Protein AF-D8J3Q0-F1 (afdb_monomer_lite)

InterPro domains:
  IPR043129 ATPase, nucleotide binding domain [SSF53067] (33-121)
  IPR057363 Volactin [PF25216] (39-118)

Organism: Halalkalicoccus jeotgali (strain DSM 18796 / CECT 7217 / JCM 14584 / KCTC 4019 / B3) (NCBI:txid79579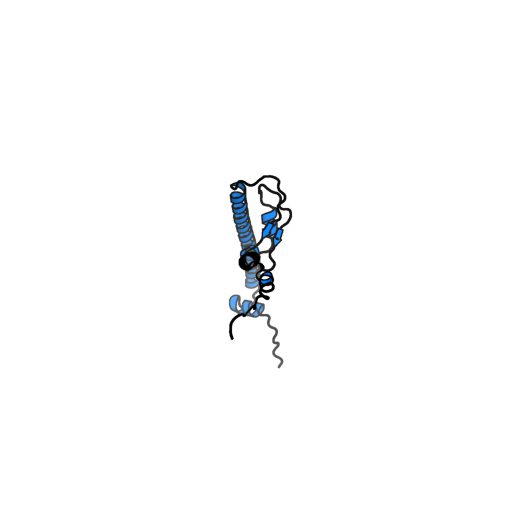7)

Foldseek 3Di:
DDDDPDPDPVNVVCCVPQNDDDPVSVVVVVVCVVVVVVVVVVVVVVVLLVVLVVVQVVQQVDPDDAAAADAAEDAAPVCPDPCSQVSNCVHDHRYHHNYYHYDPHRNCVVVVVVVVVVVVVVVVPDPPPVPPPPPPDDDDDDDDDD

Secondary structure (DSSP, 8-state):
--------HHHHHHHHHT-S--HHHHHHHHHHHHHHHHHHHHHHHHHHHHHHHHHHHHHHHS---TT-EEEEEE-SGGG-STTHHHHHHTS--SSEEEEEEEPSSTTTHHHHHHHHHHHHHHHHHS--GGGTTSS-----------

Structure (mmCIF, N/CA/C/O backbone):
data_AF-D8J3Q0-F1
#
_entry.id   AF-D8J3Q0-F1
#
loop_
_atom_site.group_PDB
_atom_site.id
_atom_site.type_symbol
_atom_site.label_atom_id
_atom_site.label_alt_id
_atom_site.label_comp_id
_atom_site.label_asym_id
_atom_site.label_entity_id
_atom_site.label_seq_id
_atom_site.pdbx_PDB_ins_code
_atom_site.Cartn_x
_atom_site.Cartn_y
_atom_site.Cartn_z
_atom_site.occupancy
_atom_site.B_iso_or_equiv
_atom_site.auth_seq_id
_atom_site.auth_comp_id
_atom_site.auth_asym_id
_atom_site.auth_atom_id
_atom_site.pdbx_PDB_model_num
ATOM 1 N N . MET A 1 1 ? -8.401 -9.118 -51.769 1.00 39.25 1 MET A N 1
ATOM 2 C CA . MET A 1 1 ? -7.243 -8.463 -51.131 1.00 39.25 1 MET A CA 1
ATOM 3 C C . MET A 1 1 ? -7.587 -8.377 -49.656 1.00 39.25 1 MET A C 1
ATOM 5 O O . MET A 1 1 ? -8.511 -7.657 -49.309 1.00 39.25 1 MET A O 1
ATOM 9 N N . VAL A 1 2 ? -7.032 -9.284 -48.854 1.00 41.47 2 VAL A N 1
ATOM 10 C CA . VAL A 1 2 ? -7.403 -9.476 -47.444 1.00 41.47 2 VAL A CA 1
ATOM 11 C C . VAL A 1 2 ? -6.562 -8.506 -46.622 1.00 41.47 2 VAL A C 1
ATOM 13 O O . VAL A 1 2 ? -5.343 -8.636 -46.602 1.00 41.47 2 VAL A O 1
ATOM 16 N N . THR A 1 3 ? -7.195 -7.506 -46.017 1.00 48.81 3 THR A N 1
ATOM 17 C CA . THR A 1 3 ? -6.537 -6.580 -45.090 1.00 48.81 3 THR A CA 1
ATOM 18 C C . THR A 1 3 ? -6.436 -7.278 -43.738 1.00 48.81 3 THR A C 1
ATOM 20 O O . THR A 1 3 ? -7.458 -7.528 -43.099 1.00 48.81 3 THR A O 1
ATOM 23 N N . ASP A 1 4 ? -5.225 -7.662 -43.340 1.00 54.16 4 ASP A N 1
ATOM 24 C CA . ASP A 1 4 ? -4.965 -8.294 -42.046 1.00 54.16 4 ASP A CA 1
ATOM 25 C C . ASP A 1 4 ? -5.160 -7.262 -40.926 1.00 54.16 4 ASP A C 1
ATOM 27 O O . ASP A 1 4 ? -4.429 -6.280 -40.814 1.00 54.16 4 ASP A O 1
ATOM 31 N N . SER A 1 5 ? -6.212 -7.443 -40.133 1.00 61.47 5 SER A N 1
ATOM 32 C CA . SER A 1 5 ? -6.632 -6.527 -39.075 1.00 61.47 5 SER A CA 1
ATOM 33 C C . SER A 1 5 ? -6.082 -6.933 -37.702 1.00 61.47 5 SER A C 1
ATOM 35 O O . SER A 1 5 ? -6.835 -6.977 -36.727 1.00 61.47 5 SER A O 1
ATOM 37 N N . ARG A 1 6 ? -4.788 -7.273 -37.605 1.00 59.78 6 ARG A N 1
ATOM 38 C CA . ARG A 1 6 ? -4.121 -7.561 -36.319 1.00 59.78 6 ARG A CA 1
ATOM 39 C C . ARG A 1 6 ? -2.775 -6.859 -36.140 1.00 59.78 6 ARG A C 1
ATOM 41 O O . ARG A 1 6 ? -1.840 -7.434 -35.584 1.00 59.78 6 ARG A O 1
ATOM 48 N N . VAL A 1 7 ? -2.669 -5.600 -36.549 1.00 62.91 7 VAL A N 1
ATOM 49 C CA . VAL A 1 7 ? -1.570 -4.757 -36.063 1.00 62.91 7 VAL A CA 1
ATOM 50 C C . VAL A 1 7 ? -1.853 -4.454 -34.589 1.00 62.91 7 VAL A C 1
ATOM 52 O O . VAL A 1 7 ? -2.863 -3.841 -34.249 1.00 62.91 7 VAL A O 1
ATOM 55 N N . SER A 1 8 ? -1.021 -4.988 -33.692 1.00 78.19 8 SER A N 1
ATOM 56 C CA . SER A 1 8 ? -1.158 -4.771 -32.247 1.00 78.19 8 SER A CA 1
ATOM 57 C C . SER A 1 8 ? -1.066 -3.279 -31.931 1.00 78.19 8 SER A C 1
ATOM 59 O O . SER A 1 8 ? -0.218 -2.599 -32.495 1.00 78.19 8 SER A O 1
ATOM 61 N N . VAL A 1 9 ? -1.853 -2.790 -30.965 1.00 78.44 9 VAL A N 1
ATOM 62 C CA . VAL A 1 9 ? -1.808 -1.389 -30.493 1.00 78.44 9 VAL A CA 1
ATOM 63 C C . VAL A 1 9 ? -0.367 -0.944 -30.216 1.00 78.44 9 VAL A C 1
ATOM 65 O O . VAL A 1 9 ? 0.040 0.140 -30.597 1.00 78.44 9 VAL A O 1
ATOM 68 N N . LEU A 1 10 ? 0.459 -1.822 -29.648 1.00 74.31 10 LEU A N 1
ATOM 69 C CA . LEU A 1 10 ? 1.885 -1.563 -29.430 1.00 74.31 10 LEU A CA 1
ATOM 70 C C . LEU A 1 10 ? 2.653 -1.145 -30.699 1.00 74.31 10 LEU A C 1
ATOM 72 O O . LEU A 1 10 ? 3.507 -0.269 -30.613 1.00 74.31 10 LEU A O 1
ATOM 76 N N . ILE A 1 11 ? 2.340 -1.732 -31.857 1.00 78.12 11 ILE A N 1
ATOM 77 C CA . ILE A 1 11 ? 2.970 -1.402 -33.143 1.00 78.12 11 ILE A CA 1
ATOM 78 C C . ILE A 1 11 ? 2.501 -0.027 -33.631 1.00 78.12 11 ILE A C 1
ATOM 80 O O . ILE A 1 11 ? 3.332 0.776 -34.036 1.00 78.12 11 ILE A O 1
ATOM 84 N N . GLU A 1 12 ? 1.211 0.303 -33.505 1.00 80.25 12 GLU A N 1
ATOM 85 C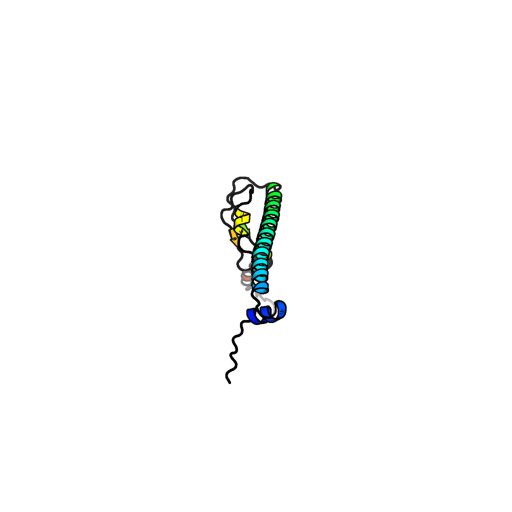 CA . GLU A 1 12 ? 0.714 1.649 -33.846 1.00 80.25 12 GLU A CA 1
ATOM 86 C C . GLU A 1 12 ? 1.374 2.746 -33.001 1.00 80.25 12 GLU A C 1
ATOM 88 O O . GLU A 1 12 ? 1.714 3.814 -33.509 1.00 80.25 12 GLU A O 1
ATOM 93 N N . TRP A 1 13 ? 1.555 2.503 -31.700 1.00 78.75 13 TRP A N 1
ATOM 94 C CA . TRP A 1 13 ? 2.238 3.454 -30.821 1.00 78.75 13 TRP A CA 1
ATOM 95 C C . TRP A 1 13 ? 3.720 3.579 -31.177 1.00 78.75 13 TRP A C 1
ATOM 97 O O . TRP A 1 13 ? 4.253 4.687 -31.169 1.00 78.75 13 TRP A O 1
ATOM 107 N N . TYR A 1 14 ? 4.370 2.469 -31.523 1.00 75.06 14 TYR A N 1
ATOM 108 C CA . TYR A 1 14 ? 5.752 2.480 -31.982 1.00 75.06 14 TYR A CA 1
ATOM 109 C C . TYR A 1 14 ? 5.898 3.317 -33.262 1.00 75.06 14 TYR A C 1
ATOM 111 O O . TYR A 1 14 ? 6.651 4.284 -33.270 1.00 75.06 14 TYR A O 1
ATOM 119 N N . GLU A 1 15 ? 5.098 3.060 -34.296 1.00 78.75 15 GLU A N 1
ATOM 120 C CA . GLU A 1 15 ? 5.169 3.830 -35.544 1.00 78.75 15 GLU A CA 1
ATOM 121 C C . GLU A 1 15 ? 4.827 5.314 -35.339 1.00 78.75 15 GLU A C 1
ATOM 123 O O . GLU A 1 15 ? 5.469 6.188 -35.921 1.00 78.75 15 GLU A O 1
ATOM 128 N N . ARG A 1 16 ? 3.847 5.629 -34.480 1.00 82.38 16 ARG A N 1
ATOM 129 C CA . ARG A 1 16 ? 3.422 7.015 -34.228 1.00 82.38 16 ARG A CA 1
ATOM 130 C C . ARG A 1 16 ? 4.456 7.847 -33.471 1.00 82.38 16 ARG A C 1
ATOM 132 O O . ARG A 1 16 ? 4.541 9.048 -33.722 1.00 82.38 16 ARG A O 1
ATOM 139 N N . TYR A 1 17 ? 5.171 7.253 -32.518 1.00 78.25 17 TYR A N 1
ATOM 140 C CA . TYR A 1 17 ? 6.069 7.997 -31.626 1.00 78.25 17 TYR A CA 1
ATOM 141 C C . TYR A 1 17 ? 7.557 7.766 -31.904 1.00 78.25 17 TYR A C 1
ATOM 143 O O . TYR A 1 17 ? 8.355 8.657 -31.625 1.00 78.25 17 TYR A O 1
ATOM 151 N N . ILE A 1 18 ? 7.928 6.601 -32.435 1.00 76.75 18 ILE A N 1
ATOM 152 C CA . ILE A 1 18 ? 9.317 6.196 -32.696 1.00 76.75 18 ILE A CA 1
ATOM 153 C C . ILE A 1 18 ? 9.629 6.239 -34.203 1.00 76.75 18 ILE A C 1
ATOM 155 O O . ILE A 1 18 ? 10.741 6.605 -34.577 1.00 76.75 18 ILE A O 1
ATOM 159 N N . GLY A 1 19 ? 8.646 5.955 -35.066 1.00 74.00 19 GLY A N 1
ATOM 160 C CA . GLY A 1 19 ? 8.815 5.894 -36.524 1.00 74.00 19 GLY A CA 1
ATOM 161 C C . GLY A 1 19 ? 9.065 4.472 -37.037 1.00 74.00 19 GLY A C 1
ATOM 162 O O . GLY A 1 19 ? 8.839 3.504 -36.316 1.00 74.00 19 GLY A O 1
ATOM 163 N N . GLU A 1 20 ? 9.487 4.328 -38.298 1.00 75.88 20 GLU A N 1
ATOM 164 C CA . GLU A 1 20 ? 9.840 3.017 -38.867 1.00 75.88 20 GLU A CA 1
ATOM 165 C C . GLU A 1 20 ? 11.105 2.451 -38.191 1.00 75.88 20 GLU A C 1
ATOM 167 O O . GLU A 1 20 ? 12.052 3.207 -37.945 1.00 75.88 20 GLU A O 1
ATOM 172 N N . PRO A 1 21 ? 11.147 1.138 -37.897 1.00 66.50 21 PRO A N 1
ATOM 173 C CA . PRO A 1 21 ? 12.278 0.535 -37.203 1.00 66.50 21 PRO A CA 1
ATOM 174 C C . PRO A 1 21 ? 13.549 0.567 -38.062 1.00 66.50 21 PRO A C 1
ATOM 176 O O . PRO A 1 21 ? 13.650 -0.116 -39.082 1.00 66.50 21 PRO A O 1
ATOM 179 N N . ASP A 1 22 ? 14.532 1.360 -37.624 1.00 77.62 22 ASP A N 1
ATOM 180 C CA . ASP A 1 22 ? 15.916 1.347 -38.110 1.00 77.62 22 ASP A CA 1
ATOM 181 C C . ASP A 1 22 ? 16.837 0.732 -37.047 1.00 77.62 22 ASP A C 1
ATOM 183 O O . ASP A 1 22 ? 16.641 0.925 -35.842 1.00 77.62 22 ASP A O 1
ATOM 187 N N . ALA A 1 23 ? 17.887 0.033 -37.490 1.00 75.25 23 ALA A N 1
ATOM 188 C CA . ALA A 1 23 ? 18.802 -0.697 -36.615 1.00 75.25 23 ALA A CA 1
ATOM 189 C C . ALA A 1 23 ? 19.423 0.172 -35.507 1.00 75.25 23 ALA A C 1
ATOM 191 O O . ALA A 1 23 ? 19.652 -0.329 -34.409 1.00 75.25 23 ALA A O 1
ATOM 192 N N . GLN A 1 24 ? 19.697 1.460 -35.748 1.00 76.38 24 GLN A N 1
ATOM 193 C CA . GLN A 1 24 ? 20.224 2.339 -34.696 1.00 76.38 24 GLN A CA 1
ATOM 194 C C . GLN A 1 24 ? 19.134 2.775 -33.713 1.00 76.38 24 GLN A C 1
ATOM 196 O O . GLN A 1 24 ? 19.330 2.691 -32.498 1.00 76.38 24 GLN A O 1
ATOM 201 N N . THR A 1 25 ? 17.981 3.213 -34.220 1.00 77.50 25 THR A N 1
ATOM 202 C CA . THR A 1 25 ? 16.861 3.695 -33.397 1.00 77.50 25 THR A CA 1
ATOM 203 C C . THR A 1 25 ? 16.323 2.599 -32.478 1.00 77.50 25 THR A C 1
ATOM 205 O O . THR A 1 25 ? 16.046 2.873 -31.309 1.00 77.50 25 THR A O 1
ATOM 208 N N . ASP A 1 26 ? 16.261 1.351 -32.946 1.00 79.38 26 ASP A N 1
ATOM 209 C CA . ASP A 1 26 ? 15.829 0.201 -32.143 1.00 79.38 26 ASP A CA 1
ATOM 210 C C . ASP A 1 26 ? 16.783 -0.102 -30.987 1.00 79.38 26 ASP A C 1
ATOM 212 O O . ASP A 1 26 ? 16.346 -0.364 -29.863 1.00 79.38 26 ASP A O 1
ATOM 216 N N . ILE A 1 27 ? 18.093 -0.006 -31.232 1.00 85.06 27 ILE A N 1
ATOM 217 C CA . ILE A 1 27 ? 19.112 -0.218 -30.202 1.00 85.06 27 ILE A CA 1
ATOM 218 C C . ILE A 1 27 ? 18.994 0.859 -29.115 1.00 85.06 27 ILE A C 1
ATOM 220 O O . ILE A 1 27 ? 18.932 0.530 -27.928 1.00 85.06 27 ILE A O 1
ATOM 224 N N . TYR A 1 28 ? 18.917 2.141 -29.490 1.00 86.44 28 TYR A N 1
ATOM 225 C CA . TYR A 1 28 ? 18.805 3.234 -28.516 1.00 86.44 28 TYR A CA 1
ATOM 226 C C . TYR A 1 28 ? 17.470 3.229 -27.772 1.00 86.44 28 TYR A C 1
ATOM 228 O O . TYR A 1 28 ? 17.452 3.451 -26.562 1.00 86.44 28 TYR A O 1
ATOM 236 N N . THR A 1 29 ? 16.368 2.922 -28.457 1.00 85.88 29 THR A N 1
ATOM 237 C CA . THR A 1 29 ? 15.048 2.761 -27.831 1.00 85.88 29 THR A CA 1
ATOM 238 C C . THR A 1 29 ? 15.061 1.606 -26.832 1.00 85.88 29 THR A C 1
ATOM 240 O O . THR A 1 29 ? 14.583 1.762 -25.708 1.00 85.88 29 THR A O 1
ATOM 243 N N . GLY A 1 30 ? 15.683 0.478 -27.188 1.00 86.31 30 GLY A N 1
ATOM 244 C CA . GLY A 1 30 ? 15.864 -0.665 -26.296 1.00 86.31 30 GLY A CA 1
ATOM 245 C C . GLY A 1 30 ? 16.665 -0.314 -25.040 1.00 86.31 30 GLY A C 1
ATOM 246 O O . GLY A 1 30 ? 16.213 -0.583 -23.925 1.00 86.31 30 GLY A O 1
ATOM 247 N N . PHE A 1 31 ? 17.813 0.355 -25.196 1.00 92.88 31 PHE A N 1
ATOM 248 C CA . PHE A 1 31 ? 18.598 0.844 -24.057 1.00 92.88 31 PHE A CA 1
ATOM 249 C C . PHE A 1 31 ? 17.820 1.866 -23.217 1.00 92.88 31 PHE A C 1
ATOM 251 O O . PHE A 1 31 ? 17.843 1.789 -21.990 1.00 92.88 31 PHE A O 1
ATOM 258 N N . GLY A 1 32 ? 17.095 2.786 -23.853 1.00 92.19 32 GLY A N 1
ATOM 259 C CA . GLY A 1 32 ? 16.275 3.791 -23.181 1.00 92.19 32 GLY A CA 1
ATOM 260 C C . GLY A 1 32 ? 15.168 3.175 -22.326 1.00 92.19 32 GLY A C 1
ATOM 261 O O . GLY A 1 32 ? 15.034 3.535 -21.159 1.00 92.19 32 GLY A O 1
ATOM 262 N N . LEU A 1 33 ? 14.419 2.201 -22.856 1.00 90.69 33 LEU A N 1
ATOM 263 C CA . LEU A 1 33 ? 13.398 1.477 -22.090 1.00 90.69 33 LEU A CA 1
ATOM 264 C C . LEU A 1 33 ? 14.011 0.665 -20.948 1.00 90.69 33 LEU A C 1
ATOM 266 O O . LEU A 1 33 ? 13.454 0.640 -19.851 1.00 90.69 33 LEU A O 1
ATOM 270 N N . PHE A 1 34 ? 15.156 0.023 -21.184 1.00 92.38 34 PHE A N 1
ATOM 271 C CA . PHE A 1 34 ? 15.844 -0.761 -20.163 1.00 92.38 34 PHE A CA 1
ATOM 272 C C . PHE A 1 34 ? 16.307 0.114 -18.991 1.00 92.38 34 PHE A C 1
ATOM 274 O O . PHE A 1 34 ? 15.919 -0.124 -17.845 1.00 92.38 34 PHE A O 1
ATOM 281 N N . PHE A 1 35 ? 17.082 1.165 -19.269 1.00 96.06 35 PHE A N 1
ATOM 282 C CA . PHE A 1 35 ? 17.565 2.076 -18.231 1.00 96.06 35 PHE A CA 1
ATOM 283 C C . PHE A 1 35 ? 16.435 2.901 -17.612 1.00 96.06 35 PHE A C 1
ATOM 285 O O . PHE A 1 35 ? 16.457 3.138 -16.408 1.00 96.06 35 PHE A O 1
ATOM 292 N N . GLY A 1 36 ? 15.419 3.279 -18.391 1.00 96.06 36 GLY A N 1
ATOM 293 C CA . GLY A 1 36 ? 14.217 3.941 -17.887 1.00 96.06 36 GLY A CA 1
ATOM 294 C C . GLY A 1 36 ? 13.436 3.058 -16.914 1.00 96.06 36 GLY A C 1
ATOM 295 O O . GLY A 1 36 ? 13.042 3.520 -15.845 1.00 96.06 36 GLY A O 1
ATOM 296 N N . GLY A 1 37 ? 13.280 1.769 -17.231 1.00 94.25 37 GLY A N 1
ATOM 297 C CA . GLY A 1 37 ? 12.673 0.786 -16.336 1.00 94.25 37 GLY A CA 1
ATOM 298 C C . GLY A 1 37 ? 13.455 0.615 -15.032 1.00 94.25 37 GLY A C 1
ATOM 299 O O . GLY A 1 37 ? 12.856 0.617 -13.959 1.00 94.25 37 GLY A O 1
ATOM 300 N N . ILE A 1 38 ? 14.789 0.539 -15.106 1.00 95.62 38 ILE A N 1
ATOM 301 C CA . ILE A 1 38 ? 15.658 0.475 -13.919 1.00 95.62 38 ILE A CA 1
ATOM 302 C C . ILE A 1 38 ? 15.541 1.750 -13.080 1.00 95.62 38 ILE A C 1
ATOM 304 O O . ILE A 1 38 ? 15.359 1.667 -11.868 1.00 95.62 38 ILE A O 1
ATOM 308 N N . ALA A 1 39 ? 15.613 2.925 -13.706 1.00 96.38 39 ALA A N 1
ATOM 309 C CA . ALA A 1 39 ? 15.502 4.202 -13.009 1.00 96.38 39 ALA A CA 1
ATOM 310 C C . ALA A 1 39 ? 14.150 4.332 -12.294 1.00 96.38 39 ALA A C 1
ATOM 312 O O . ALA A 1 39 ? 14.102 4.743 -11.135 1.00 96.38 39 ALA A O 1
ATOM 313 N N . LEU A 1 40 ? 13.062 3.918 -12.951 1.00 93.62 40 LEU A N 1
ATOM 314 C CA . LEU A 1 40 ? 11.731 3.899 -12.354 1.00 93.62 40 LEU A CA 1
ATOM 315 C C . LEU A 1 40 ? 11.651 2.916 -11.179 1.00 93.62 40 LEU A C 1
ATOM 317 O O . LEU A 1 40 ? 11.074 3.250 -10.147 1.00 93.62 40 LEU A O 1
ATOM 321 N N . ALA A 1 41 ? 12.246 1.728 -11.310 1.00 90.19 41 ALA A N 1
ATOM 322 C CA . ALA A 1 41 ? 12.285 0.742 -10.235 1.00 90.19 41 ALA A CA 1
ATOM 323 C C . ALA A 1 41 ? 13.027 1.275 -9.001 1.00 90.19 41 ALA A C 1
ATOM 325 O O . ALA A 1 41 ? 12.492 1.197 -7.898 1.00 90.19 41 ALA A O 1
ATOM 326 N N . ILE A 1 42 ? 14.208 1.874 -9.188 1.00 92.00 42 ILE A N 1
ATOM 327 C CA . ILE A 1 42 ? 14.991 2.486 -8.102 1.00 92.00 42 ILE A CA 1
ATOM 328 C C . ILE A 1 42 ? 14.211 3.636 -7.458 1.00 92.00 42 ILE A C 1
ATOM 330 O O . ILE A 1 42 ? 14.150 3.739 -6.236 1.00 92.00 42 ILE A O 1
ATOM 334 N N . TYR A 1 43 ? 13.578 4.490 -8.266 1.00 93.00 43 TYR A N 1
ATOM 335 C CA . TYR A 1 43 ? 12.753 5.581 -7.753 1.00 93.00 43 TYR A CA 1
ATOM 336 C C . TYR A 1 43 ? 11.621 5.065 -6.856 1.00 93.00 43 TYR A C 1
ATOM 338 O O . TYR A 1 43 ? 11.426 5.573 -5.753 1.00 93.00 43 TYR A O 1
ATOM 346 N N . TYR A 1 44 ? 10.904 4.031 -7.304 1.00 89.19 44 TYR A N 1
ATOM 347 C CA . TYR A 1 44 ? 9.843 3.419 -6.509 1.00 89.19 44 TYR A CA 1
ATOM 348 C C . TYR A 1 44 ? 10.368 2.752 -5.237 1.00 89.19 44 TYR A C 1
ATOM 350 O O . TYR A 1 44 ? 9.720 2.886 -4.204 1.00 89.19 44 TYR A O 1
ATOM 358 N N . GLN A 1 45 ? 11.516 2.070 -5.289 1.00 87.38 45 GLN A N 1
ATOM 359 C CA . GLN A 1 45 ? 12.146 1.485 -4.098 1.00 87.38 45 GLN A CA 1
ATOM 360 C C . GLN A 1 45 ? 12.451 2.562 -3.054 1.00 87.38 45 GLN A C 1
ATOM 362 O O . GLN A 1 45 ? 11.947 2.482 -1.941 1.00 87.38 45 GLN A O 1
ATOM 367 N N . ASN A 1 46 ? 13.130 3.640 -3.451 1.00 89.81 46 ASN A N 1
ATOM 368 C CA . ASN A 1 46 ? 13.455 4.742 -2.541 1.00 89.81 46 ASN A CA 1
ATOM 369 C C . ASN A 1 46 ? 12.205 5.405 -1.940 1.00 89.81 46 ASN A C 1
ATOM 371 O O . ASN A 1 46 ? 12.207 5.821 -0.783 1.00 89.81 46 ASN A O 1
ATOM 375 N N . LEU A 1 47 ? 11.131 5.530 -2.727 1.00 89.19 47 LEU A N 1
ATOM 376 C CA . LEU A 1 47 ? 9.861 6.062 -2.238 1.00 89.19 47 LEU A CA 1
ATOM 377 C C . LEU A 1 47 ? 9.235 5.137 -1.191 1.00 89.19 47 LEU A C 1
ATOM 379 O O . LEU A 1 47 ? 8.729 5.624 -0.181 1.00 89.19 47 LEU A O 1
ATOM 383 N N . LEU A 1 48 ? 9.248 3.823 -1.430 1.00 87.19 48 LEU A N 1
ATOM 384 C CA . LEU A 1 48 ? 8.740 2.849 -0.468 1.00 87.19 48 LEU A CA 1
ATOM 385 C C . LEU A 1 48 ? 9.557 2.885 0.822 1.00 87.19 48 LEU A C 1
ATOM 387 O O . LEU A 1 48 ? 8.960 3.004 1.887 1.00 87.19 48 LEU A O 1
ATOM 391 N N . ASP A 1 49 ? 10.886 2.877 0.723 1.00 87.56 49 ASP A N 1
ATOM 392 C CA . ASP A 1 49 ? 11.783 2.967 1.878 1.00 87.56 49 ASP A CA 1
ATOM 393 C C . ASP A 1 49 ? 11.498 4.221 2.709 1.00 87.56 49 ASP A C 1
ATOM 395 O O . ASP A 1 49 ? 11.325 4.135 3.921 1.00 87.56 49 ASP A O 1
ATOM 399 N N . TYR A 1 50 ? 11.341 5.380 2.062 1.00 90.38 50 TYR A N 1
ATOM 400 C CA . TYR A 1 50 ? 10.992 6.626 2.747 1.00 90.38 50 TYR A CA 1
ATOM 401 C C . TYR A 1 50 ? 9.666 6.530 3.517 1.00 90.38 50 TYR A C 1
ATOM 403 O O . TYR A 1 50 ? 9.571 6.980 4.660 1.00 90.38 50 TYR A O 1
ATOM 411 N N . VAL A 1 51 ? 8.631 5.956 2.897 1.00 89.50 51 VAL A N 1
ATOM 412 C CA . VAL A 1 51 ? 7.317 5.804 3.534 1.00 89.50 51 VAL A CA 1
ATOM 413 C C . VAL A 1 51 ? 7.399 4.842 4.717 1.00 89.50 51 VAL A C 1
ATOM 415 O O . VAL A 1 51 ? 6.848 5.144 5.773 1.00 89.50 51 VAL A O 1
ATOM 418 N N . ILE A 1 52 ? 8.095 3.714 4.565 1.00 87.81 52 ILE A N 1
ATOM 419 C CA . ILE A 1 52 ? 8.269 2.731 5.637 1.00 87.81 52 ILE A CA 1
ATOM 420 C C . ILE A 1 52 ? 9.075 3.312 6.799 1.00 87.81 52 ILE A C 1
ATOM 422 O O . ILE A 1 52 ? 8.667 3.154 7.946 1.00 87.81 52 ILE A O 1
ATOM 426 N N . GLU A 1 53 ? 10.156 4.038 6.523 1.00 89.31 53 GLU A N 1
ATOM 427 C CA . GLU A 1 53 ? 10.949 4.731 7.542 1.00 89.31 53 GLU A CA 1
ATOM 428 C C . GLU A 1 53 ? 10.087 5.731 8.323 1.00 89.31 53 GLU A C 1
ATOM 430 O O . GLU A 1 53 ? 10.184 5.842 9.544 1.00 89.31 53 GLU A O 1
ATOM 435 N N . ASN A 1 54 ? 9.199 6.450 7.630 1.00 90.62 54 ASN A N 1
ATOM 436 C CA . ASN A 1 54 ? 8.305 7.396 8.281 1.00 90.62 54 ASN A CA 1
ATOM 437 C C . ASN A 1 54 ? 7.240 6.700 9.138 1.00 90.62 54 ASN A C 1
ATOM 439 O O . ASN A 1 54 ? 6.953 7.169 10.234 1.00 90.62 54 ASN A O 1
ATOM 443 N N . ILE A 1 55 ? 6.682 5.580 8.665 1.00 88.56 55 ILE A N 1
ATOM 444 C CA . ILE A 1 55 ? 5.773 4.745 9.464 1.00 88.56 55 ILE A CA 1
ATOM 445 C C . ILE A 1 55 ? 6.505 4.229 10.704 1.00 88.56 55 ILE A C 1
ATOM 447 O O . ILE A 1 55 ? 5.989 4.352 11.806 1.00 88.56 55 ILE A O 1
ATOM 451 N N . SER A 1 56 ? 7.714 3.695 10.532 1.00 88.25 56 SER A N 1
ATOM 452 C CA . SER A 1 56 ? 8.542 3.181 11.621 1.00 88.25 56 SER A CA 1
ATOM 453 C C . SER A 1 56 ? 8.800 4.247 12.683 1.00 88.25 56 SER A C 1
ATOM 455 O O . SER A 1 56 ? 8.601 4.001 13.869 1.00 88.25 56 SER A O 1
ATOM 457 N N . ARG A 1 57 ? 9.177 5.459 12.266 1.00 89.44 57 ARG A N 1
ATOM 458 C CA . ARG A 1 57 ? 9.403 6.584 13.179 1.00 89.44 57 ARG A CA 1
ATOM 459 C C . ARG A 1 57 ? 8.159 6.928 13.993 1.00 89.44 57 ARG A C 1
ATOM 461 O O . ARG A 1 57 ? 8.254 7.005 15.208 1.00 89.44 57 ARG A O 1
ATOM 468 N N . GLU A 1 58 ? 7.018 7.090 13.328 1.00 88.88 58 GLU A N 1
ATOM 469 C CA . GLU A 1 58 ? 5.757 7.456 13.984 1.00 88.88 58 GLU A CA 1
ATOM 470 C C . GLU A 1 58 ? 5.301 6.376 14.976 1.00 88.88 58 GLU A C 1
ATOM 472 O O . GLU A 1 58 ? 4.864 6.669 16.084 1.00 88.88 58 GLU A O 1
ATOM 477 N N . VAL A 1 59 ? 5.439 5.106 14.588 1.00 87.50 59 VAL A N 1
ATOM 478 C CA . VAL A 1 59 ? 5.077 3.960 15.428 1.00 87.50 59 VAL A CA 1
ATOM 479 C C . VAL A 1 59 ? 6.001 3.854 16.646 1.00 87.50 59 VAL A C 1
ATOM 481 O O . VAL A 1 59 ? 5.519 3.560 17.733 1.00 87.50 59 VAL A O 1
ATOM 484 N N . ASN A 1 60 ? 7.302 4.115 16.491 1.00 85.12 60 ASN A N 1
ATOM 485 C CA . ASN A 1 60 ? 8.267 4.101 17.597 1.00 85.12 60 ASN A CA 1
ATOM 486 C C . ASN A 1 60 ? 8.140 5.316 18.537 1.00 85.12 60 ASN A C 1
ATOM 488 O O . ASN A 1 60 ? 8.585 5.243 19.679 1.00 85.12 60 ASN A O 1
ATOM 492 N N . GLU A 1 61 ? 7.589 6.439 18.069 1.00 86.88 61 GLU A N 1
ATOM 493 C CA . GLU A 1 61 ? 7.316 7.616 18.907 1.00 86.88 61 GLU A CA 1
ATOM 494 C C . GLU A 1 61 ? 6.034 7.452 19.741 1.00 86.88 61 GLU A C 1
ATOM 496 O O . GLU A 1 61 ? 5.894 8.074 20.793 1.00 86.88 61 GLU A O 1
ATOM 501 N N . GLY A 1 62 ? 5.109 6.596 19.300 1.00 81.06 62 GLY A N 1
ATOM 502 C CA . GLY A 1 62 ? 3.927 6.236 20.075 1.00 81.06 62 GLY A CA 1
ATOM 503 C C . GLY A 1 62 ? 4.254 5.359 21.288 1.00 81.06 62 GLY A C 1
ATOM 504 O O . GLY A 1 62 ? 5.156 4.526 21.247 1.00 81.06 62 GLY A O 1
ATOM 505 N N . ASP A 1 63 ? 3.461 5.492 22.354 1.00 78.25 63 ASP A N 1
ATOM 506 C CA . ASP A 1 63 ? 3.506 4.609 23.529 1.00 78.25 63 ASP A CA 1
ATOM 507 C C . ASP A 1 63 ? 2.951 3.210 23.181 1.00 78.25 63 ASP A C 1
ATOM 509 O O . ASP A 1 63 ? 1.816 2.862 23.520 1.00 78.25 63 ASP A O 1
ATOM 513 N N . ILE A 1 64 ? 3.729 2.411 22.448 1.00 78.69 64 ILE A N 1
ATOM 514 C CA . ILE A 1 64 ? 3.370 1.050 22.028 1.00 78.69 64 ILE A CA 1
ATOM 515 C C . ILE A 1 64 ? 4.175 0.031 22.839 1.00 78.69 64 ILE A C 1
ATOM 517 O O . ILE A 1 64 ? 5.386 0.158 22.996 1.00 78.69 64 ILE A O 1
ATOM 521 N N . GLU A 1 65 ? 3.499 -1.005 23.340 1.00 76.25 65 GLU A N 1
ATOM 522 C CA . GLU A 1 65 ? 4.141 -2.114 24.051 1.00 76.25 65 GLU A CA 1
ATOM 523 C C . GLU A 1 65 ? 5.044 -2.940 23.123 1.00 76.25 65 GLU A C 1
ATOM 525 O O . GLU A 1 65 ? 4.626 -3.387 22.049 1.00 76.25 65 GLU A O 1
ATOM 530 N N . GLU A 1 66 ? 6.285 -3.167 23.560 1.00 78.31 66 GLU A N 1
ATOM 531 C CA . GLU A 1 66 ? 7.261 -3.945 22.801 1.00 78.31 66 GLU A CA 1
ATOM 532 C C . GLU A 1 66 ? 6.964 -5.454 22.828 1.00 78.31 66 GLU A C 1
ATOM 534 O O . GLU A 1 66 ? 6.529 -6.015 23.836 1.00 78.31 66 GLU A O 1
ATOM 539 N N . GLY A 1 67 ? 7.273 -6.141 21.724 1.00 77.44 67 GLY A N 1
ATOM 540 C CA . GLY A 1 67 ? 7.267 -7.609 21.663 1.00 77.44 67 GLY A CA 1
ATOM 541 C C . GLY A 1 67 ? 5.892 -8.259 21.478 1.00 77.44 67 GLY A C 1
ATOM 542 O O . GLY A 1 67 ? 5.768 -9.475 21.631 1.00 77.44 67 GLY A O 1
ATOM 543 N N . LEU A 1 68 ? 4.869 -7.479 21.125 1.00 80.94 68 LEU A N 1
ATOM 544 C CA . LEU A 1 68 ? 3.557 -7.995 20.730 1.00 80.94 68 LEU A CA 1
ATOM 545 C C . LEU A 1 68 ? 3.599 -8.626 19.330 1.00 80.94 68 LEU A C 1
ATOM 547 O O . LEU A 1 68 ? 4.410 -8.241 18.491 1.00 80.94 68 LEU A O 1
ATOM 551 N N . ASP A 1 69 ? 2.702 -9.578 19.071 1.00 84.44 69 ASP A N 1
ATOM 552 C CA . ASP A 1 69 ? 2.501 -10.173 17.746 1.00 84.44 69 ASP A CA 1
ATOM 553 C C . ASP A 1 69 ? 1.189 -9.646 17.150 1.00 84.44 69 ASP A C 1
ATOM 555 O O . ASP A 1 69 ? 0.093 -10.041 17.556 1.00 84.44 69 ASP A O 1
ATOM 559 N N . VAL A 1 70 ? 1.294 -8.680 16.235 1.00 86.56 70 VAL A N 1
ATOM 560 C CA . VAL A 1 70 ? 0.164 -7.855 15.788 1.00 86.56 70 VAL A CA 1
ATOM 561 C C . VAL A 1 70 ? -0.168 -8.149 14.321 1.00 86.56 70 VAL A C 1
ATOM 563 O O . VAL A 1 70 ? 0.697 -7.997 13.453 1.00 86.56 70 VAL A O 1
ATOM 566 N N . PRO A 1 71 ? -1.416 -8.538 13.993 1.00 86.12 71 PRO A N 1
ATOM 567 C CA . PRO A 1 71 ? -1.849 -8.641 12.605 1.00 86.12 71 PRO A CA 1
ATOM 568 C C . PRO A 1 71 ? -2.026 -7.244 12.004 1.00 86.12 71 PRO A C 1
ATOM 570 O O . PRO A 1 71 ? -2.728 -6.400 12.562 1.00 86.12 71 PRO A O 1
ATOM 573 N N . VAL A 1 72 ? -1.431 -7.004 10.834 1.00 88.25 72 VAL A N 1
ATOM 574 C CA . VAL A 1 72 ? -1.488 -5.699 10.163 1.00 88.25 72 VAL A CA 1
ATOM 575 C C . VAL A 1 72 ? -2.346 -5.787 8.908 1.00 88.25 72 VAL A C 1
ATOM 577 O O . VAL A 1 72 ? -2.153 -6.651 8.052 1.00 88.25 72 VAL A O 1
ATOM 580 N N . VAL A 1 73 ? -3.288 -4.853 8.767 1.00 89.12 73 VAL A N 1
ATOM 581 C CA . VAL A 1 73 ? -4.129 -4.737 7.570 1.00 89.12 73 VAL A CA 1
ATOM 582 C C . VAL A 1 73 ? -3.689 -3.537 6.743 1.00 89.12 73 VAL A C 1
ATOM 584 O O . VAL A 1 73 ? -3.642 -2.410 7.230 1.00 89.12 73 VAL A O 1
ATOM 587 N N . VAL A 1 74 ? -3.410 -3.772 5.463 1.00 88.94 74 VAL A N 1
ATOM 588 C CA . VAL A 1 74 ? -2.975 -2.736 4.524 1.00 88.94 74 VAL A CA 1
ATOM 589 C C . VAL A 1 74 ? -4.146 -2.295 3.646 1.00 88.94 74 VAL A C 1
ATOM 591 O O . VAL A 1 74 ? -4.821 -3.104 2.999 1.00 88.94 74 VAL A O 1
ATOM 594 N N . THR A 1 75 ? -4.372 -0.982 3.620 1.00 88.94 75 THR A N 1
ATOM 595 C CA . THR A 1 75 ? -5.505 -0.321 2.962 1.00 88.94 75 THR A CA 1
ATOM 596 C C . THR A 1 75 ? -5.046 0.855 2.088 1.00 88.94 75 THR A C 1
ATOM 598 O O . THR A 1 75 ? -3.854 1.155 2.015 1.00 88.94 75 THR A O 1
ATOM 601 N N . GLY A 1 76 ? -5.975 1.513 1.392 1.00 84.44 76 GLY A N 1
ATOM 602 C CA . GLY A 1 76 ? -5.711 2.658 0.520 1.00 84.44 76 GLY A CA 1
ATOM 603 C C . GLY A 1 76 ? -5.259 2.265 -0.889 1.00 84.44 76 GLY A C 1
ATOM 604 O O . GLY A 1 76 ? -4.621 1.242 -1.110 1.00 84.44 76 GLY A O 1
ATOM 605 N N . GLY A 1 77 ? -5.583 3.084 -1.893 1.00 83.44 77 GLY A N 1
ATOM 606 C CA . GLY A 1 77 ? -5.203 2.798 -3.285 1.00 83.44 77 GLY A CA 1
ATOM 607 C C . GLY A 1 77 ? -3.686 2.789 -3.528 1.00 83.44 77 GLY A C 1
ATOM 608 O O . GLY A 1 77 ? -3.211 2.076 -4.411 1.00 83.44 77 GLY A O 1
ATOM 609 N N . THR A 1 78 ? -2.929 3.539 -2.727 1.00 85.19 78 THR A N 1
ATOM 610 C CA . THR A 1 78 ? -1.470 3.697 -2.829 1.00 85.19 78 THR A CA 1
ATOM 611 C C . THR A 1 78 ? -0.682 2.483 -2.348 1.00 85.19 78 THR A C 1
ATOM 613 O O . THR A 1 78 ? 0.471 2.337 -2.735 1.00 85.19 78 THR A O 1
ATOM 616 N N . SER A 1 79 ? -1.298 1.574 -1.589 1.00 84.31 79 SER A N 1
ATOM 617 C CA . SER A 1 79 ? -0.675 0.314 -1.165 1.00 84.31 79 SER A CA 1
ATOM 618 C C . SER A 1 79 ? -0.838 -0.826 -2.181 1.00 84.31 79 SER A C 1
ATOM 620 O O . SER A 1 79 ? -0.351 -1.937 -1.977 1.00 84.31 79 SER A O 1
ATOM 622 N N . ARG A 1 80 ? -1.504 -0.570 -3.319 1.00 80.81 80 ARG A N 1
ATOM 623 C CA . ARG A 1 80 ? -1.707 -1.560 -4.392 1.00 80.81 80 ARG A CA 1
ATOM 624 C C . ARG A 1 80 ? -0.438 -2.016 -5.126 1.00 80.81 80 ARG A C 1
ATOM 626 O O . ARG A 1 80 ? -0.470 -3.160 -5.595 1.00 80.81 80 ARG A O 1
ATOM 633 N N . PRO A 1 81 ? 0.643 -1.220 -5.277 1.00 81.25 81 PRO A N 1
ATOM 634 C CA . PRO A 1 81 ? 1.879 -1.711 -5.878 1.00 81.25 81 PRO A CA 1
ATOM 635 C C . PRO A 1 81 ? 2.358 -3.023 -5.234 1.00 81.25 81 PRO A C 1
ATOM 637 O O . PRO A 1 81 ? 2.153 -3.278 -4.043 1.00 81.25 81 PRO A O 1
ATOM 640 N N . ARG A 1 82 ? 2.946 -3.905 -6.048 1.00 77.69 82 ARG A N 1
ATOM 641 C CA . ARG A 1 82 ? 3.484 -5.191 -5.576 1.00 77.69 82 ARG A CA 1
ATOM 642 C C . ARG A 1 82 ? 4.740 -4.944 -4.740 1.00 77.69 82 ARG A C 1
ATOM 644 O O . ARG A 1 82 ? 5.542 -4.094 -5.107 1.00 77.69 82 ARG A O 1
ATOM 651 N N . GLY A 1 83 ? 4.914 -5.697 -3.653 1.00 78.75 83 GLY A N 1
ATOM 652 C CA . GLY A 1 83 ? 6.100 -5.603 -2.795 1.00 78.75 83 GLY A CA 1
ATOM 653 C C . GLY A 1 83 ? 6.015 -4.581 -1.657 1.00 78.75 83 GLY A C 1
ATOM 654 O O . GLY A 1 83 ? 6.948 -4.524 -0.858 1.00 78.75 83 GLY A O 1
ATOM 655 N N . PHE A 1 84 ? 4.906 -3.836 -1.534 1.00 84.31 84 PHE A N 1
ATOM 656 C CA . PHE A 1 84 ? 4.645 -2.977 -0.370 1.00 84.31 84 PHE A CA 1
ATOM 657 C C . PHE A 1 84 ? 4.651 -3.789 0.935 1.00 84.31 84 PHE A C 1
ATOM 659 O O . PHE A 1 84 ? 5.310 -3.396 1.892 1.00 84.31 84 PHE A O 1
ATOM 666 N N . GLU A 1 85 ? 3.995 -4.960 0.954 1.00 84.88 85 GLU A N 1
ATOM 667 C CA . GLU A 1 85 ? 4.013 -5.847 2.127 1.00 84.88 85 GLU A CA 1
ATOM 668 C C . GLU A 1 85 ? 5.432 -6.271 2.535 1.00 84.88 85 GLU A C 1
ATOM 670 O O . GLU A 1 85 ? 5.743 -6.293 3.720 1.00 84.88 85 GLU A O 1
ATOM 675 N N . ASN A 1 86 ? 6.316 -6.531 1.569 1.00 84.00 86 ASN A N 1
ATOM 676 C CA . ASN A 1 86 ? 7.687 -6.959 1.851 1.00 84.00 86 ASN A CA 1
ATOM 677 C C . ASN A 1 86 ? 8.514 -5.841 2.497 1.00 84.00 86 ASN A C 1
ATOM 679 O O . ASN A 1 86 ? 9.307 -6.111 3.396 1.00 84.00 86 ASN A O 1
ATOM 683 N N . HIS A 1 87 ? 8.323 -4.594 2.055 1.00 81.81 87 HIS A N 1
ATOM 684 C CA . HIS A 1 87 ? 9.017 -3.451 2.652 1.00 81.81 87 HIS A CA 1
ATOM 685 C C . HIS A 1 87 ? 8.499 -3.186 4.070 1.00 81.81 87 HIS A C 1
ATOM 687 O O . HIS A 1 87 ? 9.295 -2.932 4.965 1.00 81.81 87 HIS A O 1
ATOM 693 N N . LEU A 1 88 ? 7.191 -3.344 4.308 1.00 84.31 88 LEU A N 1
ATOM 694 C CA . LEU A 1 88 ? 6.616 -3.212 5.648 1.00 84.31 88 LEU A CA 1
ATOM 695 C C . LEU A 1 88 ? 7.131 -4.288 6.617 1.00 84.31 88 LEU A C 1
ATOM 697 O O . LEU A 1 88 ? 7.467 -3.973 7.751 1.00 84.31 88 LEU A O 1
ATOM 701 N N . LEU A 1 89 ? 7.250 -5.539 6.161 1.00 84.12 89 LEU A N 1
ATOM 702 C CA . LEU A 1 89 ? 7.823 -6.639 6.951 1.00 84.12 89 LEU A CA 1
ATOM 703 C C . LEU A 1 89 ? 9.311 -6.447 7.277 1.00 84.12 89 LEU A C 1
ATOM 705 O O . LEU A 1 89 ? 9.820 -7.080 8.196 1.00 84.12 89 LEU A O 1
ATOM 709 N N . SER A 1 90 ? 10.006 -5.600 6.519 1.00 80.25 90 SER A N 1
ATOM 710 C CA . SER A 1 90 ? 11.425 -5.298 6.724 1.00 80.25 90 SER A CA 1
ATOM 711 C C . SER A 1 90 ? 11.649 -4.109 7.670 1.00 80.25 90 SER A C 1
ATOM 713 O O . SER A 1 90 ? 12.795 -3.779 7.967 1.00 80.25 90 SER A O 1
ATOM 715 N N . ALA A 1 91 ? 10.579 -3.451 8.126 1.00 82.50 91 ALA A N 1
ATOM 716 C CA . ALA A 1 91 ? 10.647 -2.276 8.986 1.00 82.50 91 ALA A CA 1
ATOM 717 C C . ALA A 1 91 ? 11.028 -2.636 10.430 1.00 82.50 91 ALA A C 1
ATOM 719 O O . ALA A 1 91 ? 10.558 -3.631 10.980 1.00 82.50 91 ALA A O 1
ATOM 720 N N . SER A 1 92 ? 11.824 -1.786 11.080 1.00 80.75 92 SER A N 1
ATOM 721 C CA . SER A 1 92 ? 12.162 -1.920 12.501 1.00 80.75 92 SER A CA 1
ATOM 722 C C . SER A 1 92 ? 11.109 -1.241 13.388 1.00 80.75 92 SER A C 1
ATOM 724 O O . SER A 1 92 ? 11.277 -0.094 13.803 1.00 80.75 92 SER A O 1
ATOM 726 N N . ILE A 1 93 ? 10.012 -1.941 13.656 1.00 84.50 93 ILE A N 1
ATOM 727 C CA . ILE A 1 93 ? 8.918 -1.476 14.525 1.00 84.50 93 ILE A CA 1
ATOM 728 C C . ILE A 1 93 ? 8.917 -2.244 15.861 1.00 84.50 93 ILE A C 1
ATOM 730 O O . ILE A 1 93 ? 9.480 -3.339 15.919 1.00 84.50 93 ILE A O 1
ATOM 734 N N . PRO A 1 94 ? 8.310 -1.712 16.942 1.00 83.00 94 PRO A N 1
ATOM 735 C CA . PRO A 1 94 ? 8.474 -2.249 18.297 1.00 83.00 94 PRO A CA 1
ATOM 736 C C . PRO A 1 94 ? 7.693 -3.554 18.545 1.00 83.00 94 PRO A C 1
ATOM 738 O O . PRO A 1 94 ? 7.754 -4.133 19.625 1.00 83.00 94 PRO A O 1
ATOM 741 N N . PHE A 1 95 ? 6.981 -4.067 17.544 1.00 83.88 95 PHE A N 1
ATOM 742 C CA . PHE A 1 95 ? 6.213 -5.307 17.607 1.00 83.88 95 PHE A CA 1
ATOM 743 C C . PHE A 1 95 ? 6.501 -6.193 16.390 1.00 83.88 95 PHE A C 1
ATOM 745 O O . PHE A 1 95 ? 6.932 -5.727 15.337 1.00 83.88 95 PHE A O 1
ATOM 752 N N . SER A 1 96 ? 6.237 -7.489 16.525 1.00 82.50 96 SER A N 1
ATOM 753 C CA . SER A 1 96 ? 6.307 -8.440 15.415 1.00 82.50 96 SER A CA 1
ATOM 754 C C . SER A 1 96 ? 5.014 -8.403 14.604 1.00 82.50 96 SER A C 1
ATOM 756 O O . SER A 1 96 ? 3.919 -8.321 15.159 1.00 82.50 96 SER A O 1
ATOM 758 N N . ILE A 1 97 ? 5.130 -8.458 13.277 1.00 85.06 97 ILE A N 1
ATOM 759 C CA . ILE A 1 97 ? 3.970 -8.545 12.386 1.00 85.06 97 ILE A CA 1
ATOM 760 C C . ILE A 1 97 ? 3.634 -10.023 12.173 1.00 85.06 97 ILE A C 1
ATOM 762 O O . ILE A 1 97 ? 4.357 -10.720 11.459 1.00 85.06 97 ILE A O 1
ATOM 766 N N . SER A 1 98 ? 2.511 -10.482 12.731 1.00 83.31 98 SER A N 1
ATOM 767 C CA . SER A 1 98 ? 2.056 -11.880 12.608 1.00 83.31 98 SER A CA 1
ATOM 768 C C . SER A 1 98 ? 1.649 -12.245 11.177 1.00 83.31 98 SER A C 1
ATOM 770 O O . SER A 1 98 ? 1.743 -13.393 10.738 1.00 83.31 98 SER A O 1
ATOM 772 N N . GLY A 1 99 ? 1.209 -11.240 10.421 1.00 82.25 99 GLY A N 1
ATOM 773 C CA . GLY A 1 99 ? 0.838 -11.348 9.022 1.00 82.25 99 GLY A CA 1
ATOM 774 C C . GLY A 1 99 ? 0.361 -10.01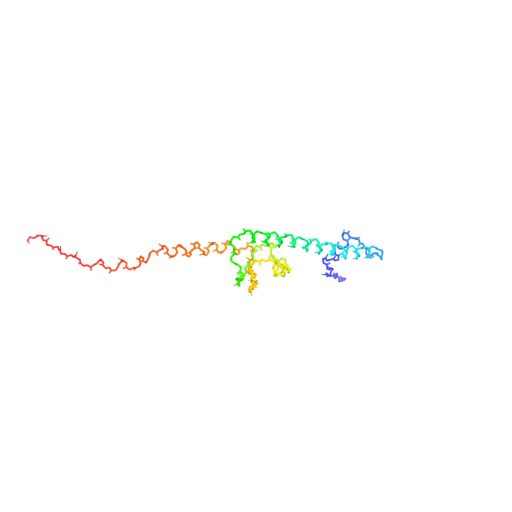4 8.464 1.00 82.25 99 GLY A C 1
ATOM 775 O O . GLY A 1 99 ? -0.130 -9.149 9.192 1.00 82.25 99 GLY A O 1
ATOM 776 N N . VAL A 1 100 ? 0.500 -9.858 7.146 1.00 86.44 100 VAL A N 1
ATOM 777 C CA . VAL A 1 100 ? 0.010 -8.686 6.415 1.00 86.44 100 VAL A CA 1
ATOM 778 C C . VAL A 1 100 ? -1.190 -9.096 5.571 1.00 86.44 100 VAL A C 1
ATOM 780 O O . VAL A 1 100 ? -1.053 -9.826 4.589 1.00 86.44 100 VAL A O 1
ATOM 783 N N . GLN A 1 101 ? -2.374 -8.603 5.928 1.00 86.00 101 GLN A N 1
ATOM 784 C CA . GLN A 1 101 ? -3.595 -8.830 5.161 1.00 86.00 101 GLN A CA 1
ATOM 785 C C . GLN A 1 101 ? -3.867 -7.618 4.268 1.00 86.00 101 GLN A C 1
ATOM 787 O O . GLN A 1 101 ? -4.074 -6.501 4.744 1.00 86.00 101 GLN A O 1
ATOM 792 N N . ARG A 1 102 ? -3.915 -7.820 2.952 1.00 85.81 102 ARG A N 1
ATOM 793 C CA . ARG A 1 102 ? -4.326 -6.761 2.024 1.00 85.81 102 ARG A CA 1
ATOM 794 C C . ARG A 1 102 ? -5.849 -6.737 1.908 1.00 85.81 102 ARG A C 1
ATOM 796 O O . ARG A 1 102 ? -6.468 -7.778 1.687 1.00 85.81 102 ARG A O 1
ATOM 803 N N . ALA A 1 103 ? -6.453 -5.555 2.019 1.00 86.25 103 ALA A N 1
ATOM 804 C CA . ALA A 1 103 ? -7.884 -5.401 1.774 1.00 86.25 103 ALA A CA 1
ATOM 805 C C . ALA A 1 103 ? -8.245 -5.827 0.336 1.00 86.25 103 ALA A C 1
ATOM 807 O O . ALA A 1 103 ? -7.503 -5.548 -0.607 1.00 86.25 103 ALA A O 1
ATOM 808 N N . SER A 1 104 ? -9.401 -6.470 0.155 1.00 83.00 104 SER A N 1
ATOM 809 C CA . SER A 1 104 ? -9.886 -6.899 -1.167 1.00 83.00 104 SER A CA 1
ATOM 810 C C . SER A 1 104 ? -10.150 -5.713 -2.102 1.00 83.00 104 SER A C 1
ATOM 812 O O . SER A 1 104 ? -9.828 -5.764 -3.287 1.00 83.00 104 SER A O 1
ATOM 814 N N . GLU A 1 105 ? -10.669 -4.612 -1.553 1.00 86.50 105 GLU A N 1
ATOM 815 C CA . GLU A 1 105 ? -10.908 -3.350 -2.258 1.00 86.50 105 GLU A CA 1
ATOM 816 C C . GLU A 1 105 ? -10.301 -2.171 -1.471 1.00 86.50 105 GLU A C 1
ATOM 818 O O . GLU A 1 105 ? -11.031 -1.415 -0.826 1.00 86.50 105 GLU A O 1
ATOM 823 N N . PRO A 1 106 ? -8.964 -1.977 -1.514 1.00 86.75 106 PRO A N 1
ATOM 824 C CA . PRO A 1 106 ? -8.253 -1.025 -0.650 1.00 86.75 106 PRO A CA 1
ATOM 825 C C . PRO A 1 106 ? -8.719 0.429 -0.762 1.00 86.75 106 PRO A C 1
ATOM 827 O O . PRO A 1 106 ? -8.566 1.206 0.173 1.00 86.75 106 PRO A O 1
ATOM 830 N N . LEU A 1 107 ? -9.274 0.820 -1.912 1.00 86.25 107 LEU A N 1
ATOM 831 C CA . LEU A 1 107 ? -9.765 2.180 -2.130 1.00 86.25 107 LEU A CA 1
ATOM 832 C C . LEU A 1 107 ? -11.075 2.464 -1.372 1.00 86.25 107 LEU A C 1
ATOM 834 O O . LEU A 1 107 ? -11.327 3.608 -1.011 1.00 86.25 107 LEU A O 1
ATOM 838 N N . TYR A 1 108 ? -11.900 1.439 -1.131 1.00 88.81 108 TYR A N 1
ATOM 839 C CA . TYR A 1 108 ? -13.240 1.582 -0.544 1.00 88.81 108 TYR A CA 1
ATOM 840 C C . TYR A 1 108 ? -13.367 0.971 0.856 1.00 88.81 108 TYR A C 1
ATOM 842 O O . TYR A 1 108 ? -14.367 1.200 1.532 1.00 88.81 108 TYR A O 1
ATOM 850 N N . SER A 1 109 ? -12.378 0.197 1.300 1.00 90.69 109 SER A N 1
ATOM 851 C CA . SER A 1 109 ? -12.377 -0.539 2.571 1.00 90.69 109 SER A CA 1
ATOM 852 C C . SER A 1 109 ? -12.639 0.346 3.789 1.00 90.69 109 SER A C 1
ATOM 854 O O . SER A 1 109 ? -13.446 -0.030 4.631 1.00 90.69 109 SER A O 1
ATOM 856 N N . VAL A 1 110 ? -12.021 1.530 3.869 1.00 90.56 110 VAL A N 1
ATOM 857 C CA . VAL A 1 110 ? -12.201 2.452 5.008 1.00 90.56 110 VAL A CA 1
ATOM 858 C C . VAL A 1 110 ? -13.635 2.976 5.060 1.00 90.56 110 VAL A C 1
ATOM 860 O O . VAL A 1 110 ? -14.284 2.892 6.098 1.00 90.56 110 VAL A O 1
ATOM 863 N N . ALA A 1 111 ? -14.162 3.450 3.927 1.00 92.69 111 ALA A N 1
ATOM 864 C CA . ALA A 1 111 ? -15.533 3.950 3.843 1.00 92.69 111 ALA A CA 1
ATOM 865 C C . ALA A 1 111 ? -16.564 2.850 4.144 1.00 92.69 111 ALA A C 1
ATOM 867 O O . ALA A 1 111 ? -17.545 3.093 4.842 1.00 92.69 111 ALA A O 1
ATOM 868 N N . ARG A 1 112 ? -16.328 1.622 3.663 1.00 91.31 112 ARG A N 1
ATOM 869 C CA . ARG A 1 112 ? -17.178 0.467 3.983 1.00 91.31 112 ARG A CA 1
ATOM 870 C C . ARG A 1 112 ? -17.104 0.092 5.458 1.00 91.31 112 ARG A C 1
ATOM 872 O O . ARG A 1 112 ? -18.147 -0.161 6.043 1.00 91.31 112 ARG A O 1
ATOM 879 N N . GLY A 1 113 ? -15.911 0.086 6.051 1.00 91.88 113 GLY A N 1
ATOM 880 C CA . GLY A 1 113 ? -15.726 -0.175 7.479 1.00 91.88 113 GLY A CA 1
ATOM 881 C C . GLY A 1 113 ? -16.468 0.845 8.340 1.00 91.88 113 GLY A C 1
ATOM 882 O O . GLY A 1 113 ? -17.228 0.457 9.219 1.00 91.88 113 GLY A O 1
ATOM 883 N N . ALA A 1 114 ? -16.339 2.134 8.016 1.00 93.69 114 ALA A N 1
ATOM 884 C CA . ALA A 1 114 ? -17.071 3.203 8.692 1.00 93.69 114 ALA A CA 1
ATOM 885 C C . ALA A 1 114 ? -18.597 3.056 8.548 1.00 93.69 114 ALA A C 1
ATOM 887 O O . ALA A 1 114 ? -19.324 3.245 9.518 1.00 93.69 114 ALA A O 1
ATOM 888 N N . LEU A 1 115 ? -19.091 2.677 7.364 1.00 94.62 115 LEU A N 1
ATOM 889 C CA . LEU A 1 115 ? -20.519 2.430 7.143 1.00 94.62 115 LEU A CA 1
ATOM 890 C C . LEU A 1 115 ? -21.034 1.219 7.935 1.00 94.62 115 LEU A C 1
ATOM 892 O O . LEU A 1 115 ? -22.128 1.280 8.489 1.00 94.62 115 LEU A O 1
ATOM 896 N N . VAL A 1 116 ? -20.270 0.123 7.971 1.00 95.31 116 VAL A N 1
ATOM 897 C CA . VAL A 1 116 ? -20.616 -1.070 8.759 1.00 95.31 116 VAL A CA 1
ATOM 898 C C . VAL A 1 116 ? -20.655 -0.720 10.242 1.00 95.31 116 VAL A C 1
ATOM 900 O O . VAL A 1 116 ? -21.648 -1.032 10.886 1.00 95.31 116 VAL A O 1
ATOM 903 N N . ALA A 1 117 ? -19.646 -0.005 10.749 1.00 94.81 117 ALA A N 1
ATOM 904 C CA . ALA A 1 117 ? -19.611 0.454 12.135 1.00 94.81 117 ALA A CA 1
ATOM 905 C C . ALA A 1 117 ? -20.830 1.327 12.474 1.00 94.81 117 ALA A C 1
ATOM 907 O O . ALA A 1 117 ? -21.532 1.050 13.438 1.00 94.81 117 ALA A O 1
ATOM 908 N N . ALA A 1 118 ? -21.153 2.309 11.626 1.00 96.19 118 ALA A N 1
ATOM 909 C CA . ALA A 1 118 ? -22.314 3.173 11.835 1.00 96.19 118 ALA A CA 1
ATOM 910 C C . ALA A 1 118 ? -23.643 2.397 11.860 1.00 96.19 118 ALA A C 1
ATOM 912 O O . ALA A 1 118 ? -24.512 2.697 12.675 1.00 96.19 118 ALA A O 1
ATOM 913 N N . ARG A 1 119 ? -23.808 1.389 10.991 1.00 94.00 119 ARG A N 1
ATOM 914 C CA . ARG A 1 119 ? -25.008 0.536 10.998 1.00 94.00 119 ARG A CA 1
ATOM 915 C C . ARG A 1 119 ? -25.073 -0.395 12.202 1.00 94.00 119 ARG A C 1
ATOM 917 O O . ARG A 1 119 ? -26.166 -0.631 12.702 1.00 94.00 119 ARG A O 1
ATOM 924 N N . SER A 1 120 ? -23.942 -0.935 12.649 1.00 94.56 120 SER A N 1
ATOM 925 C CA . SER A 1 120 ? -23.881 -1.759 13.858 1.00 94.56 120 SER A CA 1
ATOM 926 C C . SER A 1 120 ? -24.278 -0.952 15.094 1.00 94.56 120 SER A C 1
ATOM 928 O O . SER A 1 120 ? -25.137 -1.402 15.847 1.00 94.56 120 SER A O 1
ATOM 930 N N . ASP A 1 121 ? -23.755 0.270 15.231 1.00 93.38 121 ASP A N 1
ATOM 931 C CA . ASP A 1 121 ? -24.117 1.183 16.318 1.00 93.38 121 ASP A CA 1
ATOM 932 C C . ASP A 1 121 ? -25.609 1.555 16.286 1.00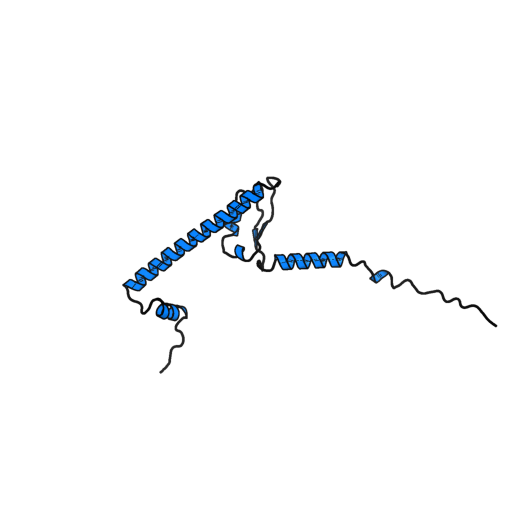 93.38 121 ASP A C 1
ATOM 934 O O . ASP A 1 121 ? -26.250 1.617 17.332 1.00 93.38 121 ASP A O 1
ATOM 938 N N . GLU A 1 122 ? -26.188 1.798 15.102 1.00 90.00 122 GLU A N 1
ATOM 939 C CA . GLU A 1 122 ? -27.628 2.068 14.941 1.00 90.00 122 GLU A CA 1
ATOM 940 C C . GLU A 1 122 ? -28.484 0.875 15.395 1.00 90.00 122 GLU A C 1
ATOM 942 O O . GLU A 1 122 ? -29.491 1.051 16.082 1.00 90.00 122 GLU A O 1
ATOM 947 N N . GLN A 1 123 ? -28.063 -0.341 15.048 1.00 86.25 123 GLN A N 1
ATOM 948 C CA . GLN A 1 123 ? -28.791 -1.575 15.329 1.00 86.25 123 GLN A CA 1
ATOM 949 C C . GLN A 1 123 ? -28.725 -1.982 16.810 1.00 86.25 123 GLN A C 1
ATOM 951 O O . GLN A 1 123 ? -29.703 -2.511 17.329 1.00 86.25 123 GLN A O 1
ATOM 956 N N . GLU A 1 124 ? -27.625 -1.679 17.508 1.00 82.69 124 GLU A N 1
ATOM 957 C CA . GLU A 1 124 ? -27.530 -1.799 18.974 1.00 82.69 124 GLU A CA 1
ATOM 958 C C . GLU A 1 124 ? -28.349 -0.734 19.716 1.00 82.69 124 GLU A C 1
ATOM 960 O O . GLU A 1 124 ? -28.770 -0.954 20.853 1.00 82.69 124 GLU A O 1
ATOM 965 N N . ARG A 1 125 ? -28.588 0.428 19.092 1.00 74.12 125 ARG A N 1
ATOM 966 C CA . ARG A 1 125 ? -29.347 1.534 19.695 1.00 74.12 125 ARG A CA 1
ATOM 967 C C . ARG A 1 125 ? -30.855 1.418 19.524 1.00 74.12 125 ARG A C 1
ATOM 969 O O . ARG A 1 125 ? -31.571 2.109 20.245 1.00 74.12 125 ARG A O 1
ATOM 976 N N . ALA A 1 126 ? -31.330 0.593 18.593 1.00 60.97 126 ALA A N 1
ATOM 977 C CA . ALA A 1 126 ? -32.740 0.253 18.473 1.00 60.97 126 ALA A CA 1
ATOM 978 C C . ALA A 1 126 ? -33.129 -0.648 19.660 1.00 60.97 126 ALA A C 1
ATOM 980 O O . ALA A 1 126 ? -32.678 -1.795 19.722 1.00 60.97 126 ALA A O 1
ATOM 981 N N . PRO A 1 127 ? -33.938 -0.173 20.627 1.00 53.28 127 PRO A N 1
ATOM 982 C CA . PRO A 1 127 ? -34.474 -1.054 21.647 1.00 53.28 127 PRO A CA 1
ATOM 983 C C . PRO A 1 127 ? -35.354 -2.097 20.959 1.00 53.28 127 PRO A C 1
ATOM 985 O O . PRO A 1 127 ? -35.962 -1.833 19.922 1.00 53.28 127 PRO A O 1
ATOM 988 N N . SER A 1 128 ? -35.455 -3.273 21.560 1.00 54.94 128 SER A N 1
ATOM 989 C CA . SER A 1 128 ? -36.473 -4.279 21.275 1.00 54.94 128 SER A CA 1
ATOM 990 C C . SER A 1 128 ? -37.885 -3.706 21.499 1.00 54.94 128 SER A C 1
ATOM 992 O O . SER A 1 128 ? -38.545 -3.996 22.491 1.00 54.94 128 SER A O 1
ATOM 994 N N . GLU A 1 129 ? -38.367 -2.872 20.577 1.00 50.69 129 GLU A N 1
ATOM 995 C CA . GLU A 1 129 ? -39.718 -2.294 20.595 1.00 50.69 129 GLU A CA 1
ATOM 996 C C . GLU A 1 129 ? -40.802 -3.327 20.236 1.00 50.69 129 GLU A C 1
ATOM 998 O O . GLU A 1 129 ? -41.992 -3.055 20.371 1.00 50.69 129 GLU A O 1
ATOM 1003 N N . GLU A 1 130 ? -40.423 -4.549 19.848 1.00 47.88 130 GLU A N 1
ATOM 1004 C CA . GLU A 1 130 ? -41.373 -5.582 19.421 1.00 47.88 130 GLU A CA 1
ATOM 1005 C C . GLU A 1 130 ? -42.062 -6.331 20.585 1.00 47.88 130 GLU A C 1
ATOM 1007 O O . GLU A 1 130 ? -43.052 -7.021 20.360 1.00 47.88 130 GLU A O 1
ATOM 1012 N N . THR A 1 131 ? -41.634 -6.158 21.845 1.00 42.72 131 THR A N 1
ATOM 1013 C CA . THR A 1 131 ? -42.251 -6.870 22.992 1.00 42.72 131 THR A CA 1
ATOM 1014 C C . THR A 1 131 ? -43.293 -6.041 23.765 1.00 42.72 131 THR A C 1
ATOM 1016 O O . THR A 1 131 ? -44.041 -6.597 24.562 1.00 42.72 131 THR A O 1
ATOM 1019 N N . ALA A 1 132 ? -43.408 -4.727 23.538 1.00 45.91 132 ALA A N 1
ATOM 1020 C CA . ALA A 1 132 ? -44.309 -3.866 24.327 1.00 45.91 132 ALA A CA 1
ATOM 1021 C C . ALA A 1 132 ? -45.751 -3.764 23.784 1.00 45.91 132 ALA A C 1
ATOM 1023 O O . ALA A 1 132 ? -46.619 -3.214 24.456 1.00 45.91 132 ALA A O 1
ATOM 1024 N N . ALA A 1 133 ? -46.035 -4.289 22.587 1.00 45.97 133 ALA A N 1
ATOM 1025 C CA . ALA A 1 133 ? -47.336 -4.117 21.931 1.00 45.97 133 ALA A CA 1
ATOM 1026 C C . ALA A 1 133 ? -48.372 -5.223 22.231 1.00 45.97 133 ALA A C 1
ATOM 1028 O O . ALA A 1 133 ? -49.470 -5.177 21.680 1.00 45.97 133 ALA A O 1
ATOM 1029 N N . ALA A 1 134 ? -48.055 -6.215 23.075 1.00 45.78 134 ALA A N 1
ATOM 1030 C CA . ALA A 1 134 ? -48.906 -7.397 23.265 1.00 45.78 134 ALA A CA 1
ATOM 1031 C C . ALA A 1 134 ? -49.675 -7.479 24.602 1.00 45.78 134 ALA A C 1
ATOM 1033 O O . ALA A 1 134 ? -50.467 -8.403 24.747 1.00 45.78 134 ALA A O 1
ATOM 1034 N N . ASP A 1 135 ? -49.497 -6.552 25.553 1.00 42.25 135 ASP A N 1
ATOM 1035 C CA . ASP A 1 135 ? -50.069 -6.692 26.915 1.00 42.25 135 ASP A CA 1
ATOM 1036 C C . ASP A 1 135 ? -51.170 -5.669 27.273 1.00 42.25 135 ASP A C 1
ATOM 1038 O O . ASP A 1 135 ? -51.497 -5.454 28.433 1.00 42.25 135 ASP A O 1
ATOM 1042 N N . GLY A 1 136 ? -51.761 -4.998 26.282 1.00 39.31 136 GLY A N 1
ATOM 1043 C CA . GLY A 1 136 ? -52.772 -3.959 26.507 1.00 39.31 136 GLY A CA 1
ATOM 1044 C C . GLY A 1 136 ? -54.173 -4.372 26.072 1.00 39.31 136 GLY A C 1
ATOM 1045 O O . GLY A 1 136 ? -54.699 -3.782 25.131 1.00 39.31 136 GLY A O 1
ATOM 1046 N N . GLY A 1 137 ? -54.778 -5.374 26.708 1.00 43.94 137 GLY A N 1
ATOM 1047 C CA . GLY A 1 137 ? -56.155 -5.743 26.387 1.00 43.94 137 GLY A CA 1
ATOM 1048 C C . GLY A 1 137 ? -56.829 -6.613 27.433 1.00 43.94 137 GLY A C 1
ATOM 1049 O O . GLY A 1 137 ? -56.907 -7.814 27.221 1.00 43.94 137 GLY A O 1
ATOM 1050 N N . ASP A 1 138 ? -57.335 -6.001 28.507 1.00 44.19 138 ASP A N 1
ATOM 1051 C CA . ASP A 1 138 ? -58.683 -6.298 29.021 1.00 44.19 138 ASP A CA 1
ATOM 1052 C C . ASP A 1 138 ? -59.065 -5.329 30.152 1.00 44.19 138 ASP A C 1
ATOM 1054 O O . ASP A 1 138 ? -58.728 -5.586 31.296 1.00 44.19 138 ASP A O 1
ATOM 1058 N N . GLU A 1 139 ? -59.771 -4.232 29.848 1.00 41.84 139 GLU A N 1
ATOM 1059 C CA . GLU A 1 139 ? -60.692 -3.571 30.794 1.00 41.84 139 GLU A CA 1
ATOM 1060 C C . GLU A 1 139 ? -61.798 -2.852 29.993 1.00 41.84 139 GLU A C 1
ATOM 1062 O O . GLU A 1 139 ? -61.611 -1.748 29.481 1.00 41.84 139 GLU A O 1
ATOM 1067 N N . ILE A 1 140 ? -62.967 -3.489 29.861 1.00 39.44 140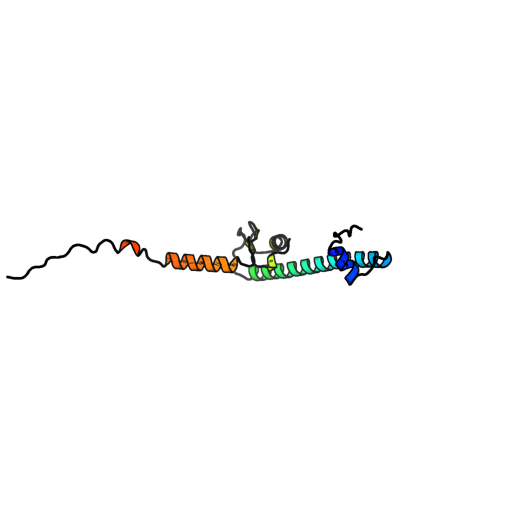 ILE A N 1
ATOM 1068 C CA . ILE A 1 140 ? -64.235 -2.790 29.606 1.00 39.44 140 ILE A CA 1
ATOM 1069 C C . ILE A 1 140 ? -65.216 -3.230 30.694 1.00 39.44 140 ILE A C 1
ATOM 1071 O O . ILE A 1 140 ? -65.951 -4.202 30.532 1.00 39.44 140 ILE A O 1
ATOM 1075 N N . GLU A 1 141 ? -65.233 -2.492 31.800 1.00 40.84 141 GLU A N 1
ATOM 1076 C CA . GLU A 1 141 ? -66.382 -2.413 32.702 1.00 40.84 141 GLU A CA 1
ATOM 1077 C C . GLU A 1 141 ? -67.126 -1.117 32.360 1.00 40.84 141 GLU A C 1
ATOM 1079 O O . GLU A 1 141 ? -66.631 -0.012 32.579 1.00 40.84 141 GLU A O 1
ATOM 1084 N N . ALA A 1 142 ? -68.300 -1.255 31.744 1.00 39.62 142 ALA A N 1
ATOM 1085 C CA . ALA A 1 142 ? -69.243 -0.165 31.541 1.00 39.62 142 ALA A CA 1
ATOM 1086 C C . ALA A 1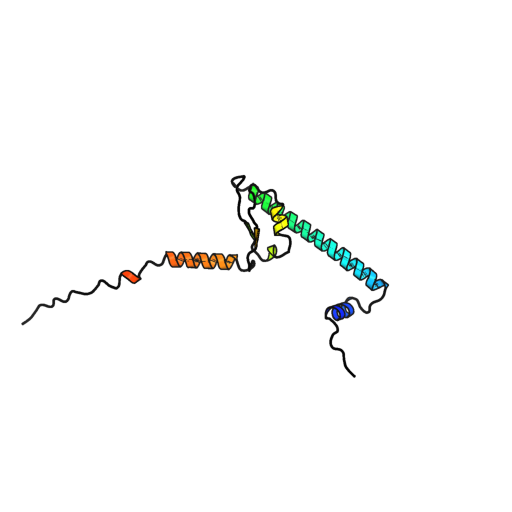 142 ? -70.469 -0.436 32.420 1.00 39.62 142 ALA A C 1
ATOM 1088 O O . ALA A 1 142 ? -71.338 -1.230 32.058 1.00 39.62 142 ALA A O 1
ATOM 1089 N N . GLU A 1 143 ? -70.510 0.217 33.580 1.00 42.72 143 GLU A N 1
ATOM 1090 C CA . GLU A 1 143 ? -71.731 0.433 34.357 1.00 42.72 143 GLU A CA 1
ATOM 1091 C C . GLU A 1 143 ? -72.357 1.806 34.028 1.00 42.72 143 GLU A C 1
ATOM 1093 O O . GLU A 1 143 ? -71.642 2.734 33.641 1.00 42.72 143 GLU A O 1
ATOM 1098 N N . ALA A 1 144 ? -73.675 1.897 34.290 1.00 39.88 144 ALA A N 1
ATOM 1099 C CA . ALA A 1 144 ? -74.616 3.041 34.272 1.00 39.88 144 ALA A CA 1
ATOM 1100 C C . ALA A 1 144 ? -75.321 3.333 32.925 1.00 39.88 144 ALA A C 1
ATOM 1102 O O . ALA A 1 144 ? -74.657 3.497 31.908 1.00 39.88 144 ALA A O 1
ATOM 1103 N N . GLU A 1 145 ? -76.650 3.461 32.786 1.00 37.84 145 GLU A N 1
ATOM 1104 C CA . GLU A 1 145 ? -77.883 3.473 33.625 1.00 37.84 145 GLU A CA 1
ATOM 1105 C C . GLU A 1 145 ? -79.052 3.146 32.637 1.00 37.84 145 GLU A C 1
ATOM 1107 O O . GLU A 1 145 ? -78.895 3.389 31.438 1.00 37.84 145 GLU A O 1
ATOM 1112 N N . GLU A 1 146 ? -80.164 2.472 32.967 1.00 37.19 146 GLU A N 1
ATOM 1113 C CA . GLU A 1 146 ? -81.323 2.849 33.812 1.00 37.19 146 GLU A CA 1
ATOM 1114 C C . GLU A 1 146 ? -82.184 1.599 34.119 1.00 37.19 146 GLU A C 1
ATOM 1116 O O . GLU A 1 146 ? -82.304 0.725 33.223 1.00 37.19 146 GLU A O 1
#

pLDDT: mean 78.02, std 16.58, range [37.19, 96.38]

Radius of gyration: 32.14 Å; chains: 1; bounding box: 102×20×86 Å

Sequence (146 aa):
MVTDSRVSVLIEWYERYIGEPDAQTDIYTGFGLFFGGIALAIYYQNLLDYVIENISREVNEGDIEEGLDVPVVVTGGTSRPRGFENHLLSASIPFSISGVQRASEPLYSVARGALVAARSDEQERAPSEETAAADGGDEIEAEAEE